Protein AF-A0A6F9C2U6-F1 (afdb_monomer_lite)

Radius of gyration: 16.01 Å; chains: 1; bounding box: 35×41×39 Å

Foldseek 3Di:
DDDDDDDDPPDDPPPPPPDDDQQDFPDWDADPQGWIWTQTPQRKIWIAHPQRWIWIAHPQRWIWIAHPQRWIWIQGPQRKIWIQHPVRWIWIAHNVRDTPDTGD

Sequence (104 aa):
EPRQNPGGMRGNSIHTTSKGINNDVCKEIHYPVGKIEQLLSNGWRVITFRNGTRKEINADQNSQKEYPDGTVKTVYSNERQETMFPSGRVRIKDKDGLIIIDKK

Structure (mmCIF, N/CA/C/O backbone):
data_AF-A0A6F9C2U6-F1
#
_entry.id   AF-A0A6F9C2U6-F1
#
loop_
_atom_site.group_PDB
_atom_site.id
_atom_site.type_symbol
_atom_site.label_atom_id
_atom_site.label_alt_id
_atom_site.label_comp_id
_atom_site.label_asym_id
_atom_site.label_entity_id
_atom_site.label_seq_id
_atom_site.pdbx_PDB_ins_code
_atom_site.Cartn_x
_atom_site.Cartn_y
_atom_site.Cartn_z
_atom_site.occupancy
_atom_site.B_iso_or_equiv
_atom_site.auth_seq_id
_atom_site.auth_comp_id
_atom_site.auth_asym_id
_atom_site.auth_atom_id
_atom_site.pdbx_PDB_model_num
ATOM 1 N N . GLU A 1 1 ? -13.217 30.066 18.991 1.00 35.97 1 GLU A N 1
ATOM 2 C CA . GLU A 1 1 ? -13.697 29.216 17.876 1.00 35.97 1 GLU A CA 1
ATOM 3 C C . GLU A 1 1 ? -13.703 30.034 16.591 1.00 35.97 1 GLU A C 1
ATOM 5 O O . GLU A 1 1 ? -14.003 31.220 16.658 1.00 35.97 1 GLU A O 1
ATOM 10 N N . PRO A 1 2 ? -13.379 29.414 15.449 1.00 30.47 2 PRO A N 1
ATOM 11 C CA . PRO A 1 2 ? -14.464 29.134 14.518 1.00 30.47 2 PRO A CA 1
ATOM 12 C C . PRO A 1 2 ? -14.514 27.656 14.125 1.00 30.47 2 PRO A C 1
ATOM 14 O O . PRO A 1 2 ? -13.503 26.986 13.931 1.00 30.47 2 PRO A O 1
ATOM 17 N N . ARG A 1 3 ? -15.750 27.171 14.038 1.00 39.97 3 ARG A N 1
ATOM 18 C CA . ARG A 1 3 ? -16.148 25.826 13.635 1.00 39.97 3 ARG A CA 1
ATOM 19 C C . ARG A 1 3 ? -16.040 25.710 12.119 1.00 39.97 3 ARG A C 1
ATOM 21 O O . ARG A 1 3 ? -16.618 26.534 11.417 1.00 39.97 3 ARG A O 1
ATOM 28 N N . GLN A 1 4 ? -15.397 24.656 11.626 1.00 26.75 4 GLN A N 1
ATOM 29 C CA . GLN A 1 4 ? -15.656 24.129 10.288 1.00 26.75 4 GLN A CA 1
ATOM 30 C C . GLN A 1 4 ? -15.662 22.597 10.333 1.00 26.75 4 GLN A C 1
ATOM 32 O O . GLN A 1 4 ? -14.635 21.941 10.445 1.00 26.75 4 GLN A O 1
ATOM 37 N N . ASN A 1 5 ? -16.865 22.042 10.272 1.00 38.00 5 ASN A N 1
ATOM 38 C CA . ASN A 1 5 ? -17.204 20.692 9.822 1.00 38.00 5 ASN A CA 1
ATOM 39 C C . ASN A 1 5 ? -18.614 20.822 9.209 1.00 38.00 5 ASN A C 1
ATOM 41 O O . ASN A 1 5 ? -19.351 21.692 9.684 1.00 38.00 5 ASN A O 1
ATOM 45 N N . PRO A 1 6 ? -19.057 20.004 8.231 1.00 45.75 6 PRO A N 1
ATOM 46 C CA . PRO A 1 6 ? -18.434 18.805 7.663 1.00 45.75 6 PRO A CA 1
ATOM 47 C C . PRO A 1 6 ? -18.496 18.768 6.113 1.00 45.75 6 PRO A C 1
ATOM 49 O O . PRO A 1 6 ? -19.567 18.756 5.508 1.00 45.75 6 PRO A O 1
ATOM 52 N N . GLY A 1 7 ? -17.348 18.698 5.436 1.00 30.12 7 GLY A N 1
ATOM 53 C CA . GLY A 1 7 ? -17.295 18.472 3.986 1.00 30.12 7 GLY A CA 1
ATOM 54 C C . GLY A 1 7 ? -17.276 16.979 3.679 1.00 30.12 7 GLY A C 1
ATOM 55 O O . GLY A 1 7 ? -16.254 16.330 3.882 1.00 30.12 7 GLY A O 1
ATOM 56 N N . GLY A 1 8 ? -18.411 16.432 3.236 1.00 30.41 8 GLY A N 1
ATOM 57 C CA . GLY A 1 8 ? -18.576 15.020 2.905 1.00 30.41 8 GLY A CA 1
ATOM 58 C C . GLY A 1 8 ? -17.439 14.479 2.039 1.00 30.41 8 GLY A C 1
ATOM 59 O O . GLY A 1 8 ? -17.209 14.951 0.926 1.00 30.41 8 GLY A O 1
ATOM 60 N N . MET A 1 9 ? -16.757 13.447 2.540 1.00 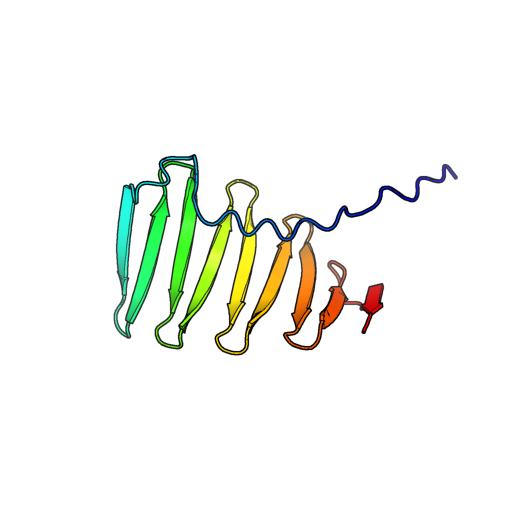43.12 9 MET A N 1
ATOM 61 C CA . MET A 1 9 ? -15.927 12.586 1.707 1.00 43.12 9 MET A CA 1
ATOM 62 C C . MET A 1 9 ? -16.887 11.814 0.815 1.00 43.12 9 MET A C 1
ATOM 64 O O . MET A 1 9 ? -17.421 10.773 1.195 1.00 43.12 9 MET A O 1
ATOM 68 N N . ARG A 1 10 ? -17.186 12.420 -0.339 1.00 36.91 10 ARG A N 1
ATOM 69 C CA . ARG A 1 10 ? -17.839 11.753 -1.454 1.00 36.91 10 ARG A CA 1
ATOM 70 C C . ARG A 1 10 ? -17.122 10.427 -1.633 1.00 36.91 10 ARG A C 1
ATOM 72 O O . ARG A 1 10 ? -15.931 10.401 -1.936 1.00 36.91 10 ARG A O 1
ATOM 79 N N . GLY A 1 11 ? -17.869 9.351 -1.414 1.00 34.81 11 GLY A N 1
ATOM 80 C CA . GLY A 1 11 ? -17.526 8.058 -1.953 1.00 34.81 11 GLY A CA 1
ATOM 81 C C . GLY A 1 11 ? -17.370 8.244 -3.449 1.00 34.81 11 GLY A C 1
ATOM 82 O O . GLY A 1 11 ? -18.349 8.390 -4.161 1.00 34.81 11 GLY A O 1
ATOM 83 N N . ASN A 1 12 ? -16.124 8.322 -3.874 1.00 30.23 12 ASN A N 1
ATOM 84 C CA . ASN A 1 12 ? -15.663 7.779 -5.121 1.00 30.23 12 ASN A CA 1
ATOM 85 C C . ASN A 1 12 ? -14.385 7.067 -4.710 1.00 30.23 12 ASN A C 1
ATOM 87 O O . ASN A 1 12 ? -13.331 7.682 -4.564 1.00 30.23 12 ASN A O 1
ATOM 91 N N . SER A 1 13 ? -14.509 5.760 -4.476 1.00 37.53 13 SER A N 1
ATOM 92 C CA . SER A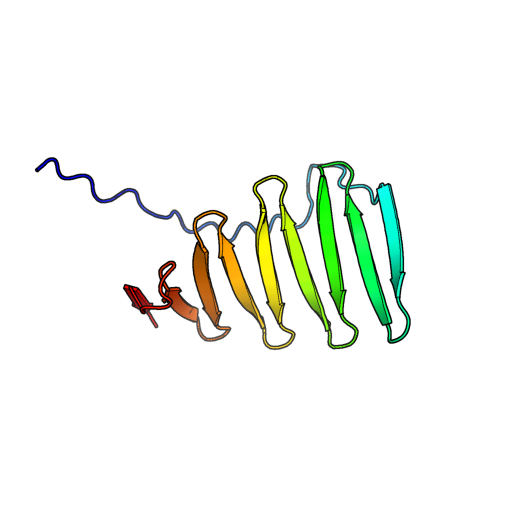 1 13 ? -13.426 4.852 -4.815 1.00 37.53 13 SER A CA 1
ATOM 93 C C . SER A 1 13 ? -13.106 5.167 -6.268 1.00 37.53 13 SER A C 1
ATOM 95 O O . SER A 1 13 ? -13.788 4.709 -7.185 1.00 37.53 13 SER A O 1
ATOM 97 N N . ILE A 1 14 ? -12.156 6.073 -6.484 1.00 39.41 14 ILE A N 1
ATOM 98 C CA . ILE A 1 14 ? -11.579 6.276 -7.795 1.00 39.41 14 ILE A CA 1
ATOM 99 C C . ILE A 1 14 ? -10.660 5.068 -7.976 1.00 39.41 14 ILE A C 1
ATOM 101 O O . ILE A 1 14 ? -9.442 5.153 -7.913 1.00 39.41 14 ILE A O 1
ATOM 105 N N . HIS A 1 15 ? -11.277 3.915 -8.240 1.00 39.16 15 HIS A N 1
ATOM 106 C CA . HIS A 1 15 ? -10.790 3.073 -9.312 1.00 39.16 15 HIS A CA 1
ATOM 107 C C . HIS A 1 15 ? -10.873 3.936 -10.577 1.00 39.16 15 HIS A C 1
ATOM 109 O O . HIS A 1 15 ? -11.792 3.822 -11.381 1.00 39.16 15 HIS A O 1
ATOM 115 N N . THR A 1 16 ? -9.901 4.824 -10.777 1.00 33.22 16 THR A N 1
ATOM 116 C CA . THR A 1 16 ? -9.452 5.103 -12.134 1.00 33.22 16 THR A CA 1
ATOM 117 C C . THR A 1 16 ? -8.644 3.882 -12.522 1.00 33.22 16 THR A C 1
ATOM 119 O O . THR A 1 16 ? -7.419 3.898 -12.549 1.00 33.22 16 THR A O 1
ATOM 122 N N . THR A 1 17 ? -9.347 2.794 -12.843 1.00 36.47 17 THR A N 1
ATOM 123 C CA . THR A 1 17 ? -8.912 1.987 -13.972 1.00 36.47 17 THR A CA 1
ATOM 124 C C . THR A 1 17 ? -8.696 2.982 -15.100 1.00 36.47 17 THR A C 1
ATOM 126 O O . THR A 1 17 ? -9.621 3.677 -15.516 1.00 36.47 17 THR A O 1
ATOM 129 N N . SER A 1 18 ? -7.436 3.127 -15.488 1.00 43.78 18 SER A N 1
ATOM 130 C CA . SER A 1 18 ? -6.955 3.898 -16.624 1.00 43.78 18 SER A CA 1
ATOM 131 C C . SER A 1 18 ? -7.948 3.861 -17.792 1.00 43.78 18 SER A C 1
ATOM 133 O O . SER A 1 18 ? -7.983 2.917 -18.580 1.00 43.78 18 SER A O 1
ATOM 135 N N . LYS A 1 19 ? -8.777 4.891 -17.909 1.00 43.09 19 LYS A N 1
ATOM 136 C CA . LYS A 1 19 ? -9.566 5.180 -19.103 1.00 43.09 19 LYS A CA 1
ATOM 137 C C . LYS A 1 19 ? -9.513 6.691 -19.280 1.00 43.09 19 LYS A C 1
ATOM 139 O O . LYS A 1 19 ? -10.368 7.405 -18.776 1.00 43.09 19 LYS A O 1
ATOM 144 N N . GLY A 1 20 ? -8.447 7.169 -19.927 1.00 38.84 20 GLY A N 1
ATOM 145 C CA . GLY A 1 20 ? -8.393 8.545 -20.440 1.00 38.84 20 GLY A CA 1
ATOM 146 C C . GLY A 1 20 ? -7.121 9.359 -20.191 1.00 38.84 20 GLY A C 1
ATOM 147 O O . GLY A 1 20 ? -7.039 10.469 -20.699 1.00 38.84 20 GLY A O 1
ATOM 148 N N . ILE A 1 21 ? -6.123 8.845 -19.472 1.00 49.84 21 ILE A N 1
ATOM 149 C CA . ILE A 1 21 ? -4.793 9.468 -19.383 1.00 49.84 21 ILE A CA 1
ATOM 150 C C . ILE A 1 21 ? -3.762 8.440 -19.835 1.00 49.84 21 ILE A C 1
ATOM 152 O O . ILE A 1 21 ? -3.732 7.333 -19.295 1.00 49.84 21 ILE A O 1
ATOM 156 N N . ASN A 1 22 ? -2.973 8.780 -20.858 1.00 52.12 22 ASN A N 1
ATOM 157 C CA . ASN A 1 22 ? -1.846 7.972 -21.326 1.00 52.12 22 ASN A CA 1
ATOM 158 C C . ASN A 1 22 ? -0.793 7.921 -20.212 1.00 52.12 22 ASN A C 1
ATOM 160 O O . ASN A 1 22 ? 0.141 8.721 -20.169 1.00 52.12 22 ASN A O 1
ATOM 164 N N . ASN A 1 23 ? -0.990 7.016 -19.259 1.00 66.56 23 ASN A N 1
ATOM 165 C CA . ASN A 1 23 ? -0.059 6.745 -18.174 1.00 66.56 23 ASN A CA 1
ATOM 166 C C . ASN A 1 23 ? 1.005 5.763 -18.667 1.00 66.56 23 ASN A C 1
ATOM 168 O O . ASN A 1 23 ? 1.166 4.673 -18.118 1.00 66.56 23 ASN A O 1
ATOM 172 N N . ASP A 1 24 ? 1.684 6.140 -19.745 1.00 87.06 24 ASP A N 1
ATOM 173 C CA . ASP A 1 24 ? 2.750 5.336 -20.316 1.00 87.06 24 ASP A CA 1
ATOM 174 C C . ASP A 1 24 ? 3.879 5.188 -19.290 1.00 87.06 24 ASP A C 1
ATOM 176 O O . ASP A 1 24 ? 4.219 6.122 -18.552 1.00 87.06 24 ASP A O 1
ATOM 180 N N . VAL A 1 25 ? 4.452 3.988 -19.224 1.00 91.50 25 VAL A N 1
ATOM 181 C CA . VAL A 1 25 ? 5.592 3.703 -18.353 1.00 91.50 25 VAL A CA 1
ATOM 182 C C . VAL A 1 25 ? 6.824 4.376 -18.954 1.00 91.50 25 VAL A C 1
ATOM 184 O O . VAL A 1 25 ? 7.339 3.947 -19.982 1.00 91.50 25 VAL A O 1
ATOM 187 N N . CYS A 1 26 ? 7.318 5.428 -18.303 1.00 92.50 26 CYS A N 1
ATOM 188 C CA . CYS A 1 26 ? 8.531 6.134 -18.717 1.00 92.50 26 CYS A CA 1
ATOM 189 C C . CYS A 1 26 ? 9.809 5.419 -18.277 1.00 92.50 26 CYS A C 1
ATOM 191 O O . CYS A 1 26 ? 10.842 5.535 -18.933 1.00 92.50 26 CYS A O 1
ATOM 193 N N . LYS A 1 27 ? 9.771 4.711 -17.145 1.00 94.75 27 LYS A N 1
ATOM 194 C CA . LYS A 1 27 ? 10.905 3.929 -16.642 1.00 94.75 27 LYS A CA 1
ATOM 195 C C . LYS A 1 27 ? 10.407 2.715 -15.882 1.00 94.75 27 LYS A C 1
ATOM 197 O O . LYS A 1 27 ? 9.505 2.845 -15.064 1.00 94.75 27 LYS A O 1
ATOM 202 N N . GLU A 1 28 ? 11.055 1.576 -16.085 1.00 96.62 28 GLU A N 1
ATOM 203 C CA . GLU A 1 28 ? 10.812 0.344 -15.339 1.00 96.62 28 GLU A CA 1
ATOM 204 C C . GLU A 1 28 ? 12.129 -0.191 -14.761 1.00 96.62 28 GLU A C 1
ATOM 206 O O . GLU A 1 28 ? 13.168 -0.162 -15.421 1.00 96.62 28 GLU A O 1
ATOM 211 N N . ILE A 1 29 ? 12.100 -0.644 -13.509 1.00 96.56 29 ILE A N 1
ATOM 212 C CA . ILE A 1 29 ? 13.239 -1.221 -12.793 1.00 96.56 29 ILE A CA 1
ATOM 213 C C . ILE A 1 29 ? 12.824 -2.581 -12.240 1.00 96.56 29 ILE A C 1
ATOM 215 O O . ILE A 1 29 ? 11.873 -2.685 -11.463 1.00 96.56 29 ILE A O 1
ATOM 219 N N . HIS A 1 30 ? 13.588 -3.611 -12.597 1.00 96.56 30 HIS A N 1
ATOM 220 C CA . HIS A 1 30 ? 13.448 -4.963 -12.062 1.00 96.56 30 HIS A CA 1
ATOM 221 C C . HIS A 1 30 ? 14.481 -5.183 -10.966 1.00 96.56 30 HIS A C 1
ATOM 223 O O . HIS A 1 30 ? 15.685 -5.101 -11.206 1.00 96.56 30 HIS A O 1
ATOM 229 N N . TYR A 1 31 ? 14.014 -5.463 -9.757 1.00 94.75 31 TYR A N 1
ATOM 230 C CA . TYR A 1 31 ? 14.878 -5.790 -8.633 1.00 94.75 31 TYR A CA 1
ATOM 231 C C . TYR A 1 31 ? 15.032 -7.311 -8.497 1.00 94.75 31 TYR A C 1
ATOM 233 O O . TYR A 1 31 ? 14.085 -8.060 -8.778 1.00 94.75 31 TYR A O 1
ATOM 241 N N . PRO A 1 32 ? 16.181 -7.786 -7.976 1.00 89.88 32 PRO A N 1
ATOM 242 C CA . PRO A 1 32 ? 16.307 -9.158 -7.498 1.00 89.88 32 PRO A CA 1
ATOM 243 C C . PRO A 1 32 ? 15.147 -9.485 -6.551 1.00 89.88 32 PRO A C 1
ATOM 245 O O . PRO A 1 32 ? 14.669 -8.603 -5.847 1.00 89.88 32 PRO A O 1
ATOM 248 N N . VAL A 1 33 ? 14.684 -10.735 -6.546 1.00 85.44 33 VAL A N 1
ATOM 249 C CA . VAL A 1 33 ? 13.514 -11.225 -5.784 1.00 85.44 33 VAL A CA 1
ATOM 250 C C . VAL A 1 33 ? 12.121 -10.818 -6.297 1.00 85.44 33 VAL A C 1
ATOM 252 O O . VAL A 1 33 ? 11.126 -11.134 -5.643 1.00 85.44 33 VAL A O 1
ATOM 255 N N . GLY A 1 34 ? 12.016 -10.224 -7.493 1.00 88.62 34 GLY A N 1
ATOM 256 C CA . GLY A 1 34 ? 10.741 -10.067 -8.212 1.00 88.62 34 GLY A CA 1
ATOM 257 C C . GLY A 1 34 ? 9.916 -8.841 -7.811 1.00 88.62 34 GLY A C 1
ATOM 258 O O . GLY A 1 34 ? 8.699 -8.840 -7.982 1.00 88.62 34 GLY A O 1
ATOM 259 N N . LYS A 1 35 ? 10.559 -7.809 -7.250 1.00 95.25 35 LYS A N 1
ATOM 260 C CA . LYS A 1 35 ? 9.964 -6.470 -7.119 1.00 95.25 35 LYS A CA 1
ATOM 261 C C . LYS A 1 35 ? 10.160 -5.724 -8.443 1.00 95.25 35 LYS A C 1
ATOM 263 O O . LYS A 1 35 ? 11.280 -5.658 -8.943 1.00 95.25 35 LYS A O 1
ATOM 268 N N . ILE A 1 36 ? 9.097 -5.115 -8.957 1.00 96.38 36 ILE A N 1
ATOM 269 C CA . ILE A 1 36 ? 9.120 -4.248 -10.142 1.00 96.38 36 ILE A CA 1
ATOM 270 C C . ILE A 1 36 ? 8.713 -2.839 -9.714 1.00 96.38 36 ILE A C 1
ATOM 272 O O . ILE A 1 36 ? 7.786 -2.675 -8.921 1.00 96.38 36 ILE A O 1
ATOM 276 N N . GLU A 1 37 ? 9.407 -1.821 -10.210 1.00 96.38 37 GLU A N 1
ATOM 277 C CA . GLU A 1 37 ? 9.092 -0.411 -9.975 1.00 96.38 37 GLU A CA 1
ATOM 278 C C . GLU A 1 37 ? 8.969 0.332 -11.304 1.00 96.38 37 GLU A C 1
ATOM 280 O O . GLU A 1 37 ? 9.882 0.294 -12.123 1.00 96.38 37 GLU A O 1
ATOM 285 N N . GLN A 1 38 ? 7.846 1.012 -11.506 1.00 96.00 38 GLN A N 1
ATOM 286 C CA . GLN A 1 38 ? 7.507 1.759 -12.710 1.00 96.00 38 GLN A CA 1
ATOM 287 C C . GLN A 1 38 ? 7.307 3.239 -12.368 1.00 96.00 38 GLN A C 1
ATOM 289 O O . GLN A 1 38 ? 6.589 3.576 -11.426 1.00 96.00 38 GLN A O 1
ATOM 294 N N . LEU A 1 39 ? 7.922 4.126 -13.146 1.00 95.00 39 LEU A N 1
ATOM 295 C CA . LEU A 1 39 ? 7.649 5.561 -13.161 1.00 95.00 39 LEU A CA 1
ATOM 296 C C . LEU A 1 39 ? 6.774 5.865 -14.375 1.00 95.00 39 LEU A C 1
ATOM 298 O O . LEU A 1 39 ? 7.159 5.553 -15.502 1.00 95.00 39 LEU A O 1
ATOM 302 N N . LEU A 1 40 ? 5.621 6.478 -14.139 1.00 94.69 40 LEU A N 1
ATOM 303 C CA . LEU A 1 40 ? 4.658 6.837 -15.174 1.00 94.69 40 LEU A CA 1
ATOM 304 C C . LEU A 1 40 ? 4.902 8.267 -15.674 1.00 94.69 40 LEU A C 1
ATOM 306 O O . LEU A 1 40 ? 5.443 9.109 -14.952 1.00 94.69 40 LEU A O 1
ATOM 310 N N . SER A 1 41 ? 4.455 8.552 -16.896 1.00 91.88 41 SER A N 1
ATOM 311 C CA . SER A 1 41 ? 4.535 9.872 -17.547 1.00 91.88 41 SER A CA 1
ATOM 312 C C . SER A 1 41 ? 3.909 11.012 -16.737 1.00 91.88 41 SER A C 1
ATOM 314 O O . SER A 1 41 ? 4.370 12.149 -16.795 1.00 91.88 41 SER A O 1
ATOM 316 N N . ASN A 1 42 ? 2.896 10.704 -15.929 1.00 88.69 42 ASN A N 1
ATOM 317 C CA . ASN A 1 42 ? 2.207 11.646 -15.046 1.00 88.69 42 ASN A CA 1
ATOM 318 C C . ASN A 1 42 ? 2.930 11.883 -13.697 1.00 88.69 42 ASN A C 1
ATOM 320 O O . ASN A 1 42 ? 2.373 12.515 -12.799 1.00 88.69 42 ASN A O 1
ATOM 324 N N . GLY A 1 43 ? 4.139 11.338 -13.520 1.00 90.38 43 GLY A N 1
ATOM 325 C CA . GLY A 1 43 ? 4.935 11.453 -12.296 1.00 90.38 43 GLY A CA 1
ATOM 326 C C . GLY A 1 43 ? 4.574 10.456 -11.191 1.00 90.38 43 GLY A C 1
ATOM 327 O O . GLY A 1 43 ? 5.220 10.458 -10.141 1.00 90.38 43 GLY A O 1
ATOM 328 N N . TRP A 1 44 ? 3.583 9.586 -11.401 1.00 94.06 44 TRP A N 1
ATOM 329 C CA . TRP A 1 44 ? 3.244 8.539 -10.441 1.00 94.06 44 TRP A CA 1
ATOM 330 C C . TRP A 1 44 ? 4.302 7.442 -10.430 1.00 94.06 44 TRP A C 1
ATOM 332 O O . TRP A 1 44 ? 4.934 7.135 -11.443 1.00 94.06 44 TRP A O 1
ATOM 342 N N . ARG A 1 45 ? 4.456 6.800 -9.274 1.00 95.38 45 ARG A N 1
ATOM 343 C CA . ARG A 1 45 ? 5.292 5.609 -9.115 1.00 95.38 45 ARG A CA 1
ATOM 344 C C . ARG A 1 45 ? 4.429 4.425 -8.730 1.00 95.38 45 ARG A C 1
ATOM 346 O O . ARG A 1 45 ? 3.645 4.515 -7.791 1.00 95.38 45 ARG A O 1
ATOM 353 N N . VAL A 1 46 ? 4.612 3.308 -9.418 1.00 96.12 46 VAL A N 1
ATOM 354 C CA . VAL A 1 46 ? 3.934 2.042 -9.145 1.00 96.12 46 VAL A CA 1
ATOM 355 C C . VAL A 1 46 ? 4.984 1.006 -8.774 1.00 96.12 46 VAL A C 1
ATOM 357 O O . VAL A 1 46 ? 5.959 0.817 -9.489 1.00 96.12 46 VAL A O 1
ATOM 360 N N . ILE A 1 47 ? 4.797 0.326 -7.650 1.00 96.56 47 ILE A N 1
ATOM 361 C CA . ILE A 1 47 ? 5.670 -0.741 -7.174 1.00 96.56 47 ILE A CA 1
ATOM 362 C C . ILE A 1 47 ? 4.838 -2.008 -7.041 1.00 96.56 47 ILE A C 1
ATOM 364 O O . ILE A 1 47 ? 3.911 -2.064 -6.233 1.00 96.56 47 ILE A O 1
ATOM 368 N N . THR A 1 48 ? 5.214 -3.040 -7.782 1.00 96.44 48 THR A N 1
ATOM 369 C CA . THR A 1 48 ? 4.604 -4.365 -7.705 1.00 96.44 48 THR A CA 1
ATOM 370 C C . THR A 1 48 ? 5.561 -5.295 -6.977 1.00 96.44 48 THR A C 1
ATOM 372 O O . THR A 1 48 ? 6.710 -5.478 -7.381 1.00 96.44 48 THR A O 1
ATOM 375 N N . PHE A 1 49 ? 5.107 -5.862 -5.866 1.00 96.00 49 PHE A N 1
ATOM 376 C CA . PHE A 1 49 ? 5.873 -6.818 -5.077 1.00 96.00 49 PHE A CA 1
ATOM 377 C C . PHE A 1 49 ? 5.536 -8.245 -5.512 1.00 96.00 49 PHE A C 1
ATOM 379 O O . PHE A 1 49 ? 4.405 -8.543 -5.892 1.00 96.00 49 PHE A O 1
ATOM 386 N N . ARG A 1 50 ? 6.498 -9.162 -5.367 1.00 95.06 50 ARG A N 1
ATOM 387 C CA . ARG A 1 50 ? 6.335 -10.584 -5.715 1.00 95.06 50 ARG A CA 1
ATOM 388 C C . ARG A 1 50 ? 5.122 -11.253 -5.060 1.00 95.06 50 ARG A C 1
ATOM 390 O O . ARG A 1 50 ? 4.554 -12.177 -5.624 1.00 95.06 50 ARG A O 1
ATOM 397 N N . ASN A 1 51 ? 4.736 -10.807 -3.868 1.00 93.31 51 ASN A N 1
ATOM 398 C CA . ASN A 1 51 ? 3.588 -11.349 -3.142 1.00 93.31 51 ASN A CA 1
ATOM 399 C C . ASN A 1 51 ? 2.229 -10.854 -3.680 1.00 93.31 51 ASN A C 1
ATOM 401 O O . ASN A 1 51 ? 1.228 -11.073 -3.012 1.00 93.31 51 ASN A O 1
ATOM 405 N N . GLY A 1 52 ? 2.184 -10.144 -4.813 1.00 93.00 52 GLY A N 1
ATOM 406 C CA . GLY A 1 52 ? 0.960 -9.578 -5.391 1.00 93.00 52 GLY A CA 1
ATOM 407 C C . GLY A 1 52 ? 0.536 -8.241 -4.783 1.00 93.00 52 GLY A C 1
ATOM 408 O O . GLY A 1 52 ? -0.417 -7.632 -5.250 1.00 93.00 52 GLY A O 1
ATOM 409 N N . THR A 1 53 ? 1.243 -7.749 -3.762 1.00 96.62 53 THR A N 1
ATOM 410 C CA . THR A 1 53 ? 0.992 -6.409 -3.226 1.00 96.62 53 THR A CA 1
ATOM 411 C C . THR A 1 53 ? 1.385 -5.361 -4.261 1.00 96.62 53 THR A C 1
ATOM 413 O O . THR A 1 53 ? 2.470 -5.437 -4.844 1.00 96.62 53 THR A O 1
ATOM 416 N N . ARG A 1 54 ? 0.555 -4.334 -4.425 1.00 96.81 54 ARG A N 1
ATOM 417 C CA . ARG A 1 54 ? 0.819 -3.204 -5.317 1.00 96.81 54 ARG A CA 1
ATOM 418 C C . ARG A 1 54 ? 0.802 -1.904 -4.525 1.00 96.81 54 ARG A C 1
ATOM 420 O O . ARG A 1 54 ? -0.084 -1.683 -3.708 1.00 96.81 54 ARG A O 1
ATOM 427 N N . LYS A 1 55 ? 1.808 -1.054 -4.716 1.00 96.94 55 LYS A N 1
ATOM 428 C CA . LYS A 1 55 ? 1.895 0.268 -4.091 1.00 96.94 55 LYS A CA 1
ATOM 429 C C . LYS A 1 55 ? 1.950 1.339 -5.168 1.00 96.94 55 LYS A C 1
ATOM 431 O O . LYS A 1 55 ? 2.851 1.315 -5.993 1.00 96.94 55 LYS A O 1
ATOM 436 N N . GLU A 1 56 ? 1.047 2.299 -5.110 1.00 96.69 56 GLU A N 1
ATOM 437 C CA . GLU A 1 56 ? 1.074 3.505 -5.927 1.00 96.69 56 GLU A CA 1
ATOM 438 C C . GLU A 1 56 ? 1.483 4.703 -5.076 1.00 96.69 56 GLU A C 1
ATOM 440 O O . GLU A 1 56 ? 1.164 4.772 -3.889 1.00 96.69 56 GLU A O 1
ATOM 445 N N . ILE A 1 57 ? 2.209 5.637 -5.676 1.00 96.25 57 ILE A N 1
ATOM 446 C CA . ILE A 1 57 ? 2.567 6.925 -5.091 1.00 96.25 57 ILE A CA 1
ATOM 447 C C . ILE A 1 57 ? 2.227 7.980 -6.137 1.00 96.25 57 ILE A C 1
ATOM 449 O O . ILE A 1 57 ? 2.755 7.927 -7.250 1.00 96.25 57 ILE A O 1
ATOM 453 N N . ASN A 1 58 ? 1.341 8.908 -5.790 1.00 93.25 58 ASN A N 1
ATOM 454 C CA . ASN A 1 58 ? 0.953 9.994 -6.681 1.00 93.25 58 ASN A CA 1
ATOM 455 C C . ASN A 1 58 ? 1.942 11.176 -6.584 1.00 93.25 58 ASN A C 1
ATOM 457 O O . ASN A 1 58 ? 2.860 11.181 -5.758 1.00 93.25 58 ASN A O 1
ATOM 461 N N . ALA A 1 59 ? 1.750 12.195 -7.423 1.00 90.19 59 ALA A N 1
ATOM 462 C CA . ALA A 1 59 ? 2.591 13.395 -7.419 1.00 90.19 59 ALA A CA 1
ATOM 463 C C . ALA A 1 59 ? 2.570 14.144 -6.066 1.00 90.19 59 ALA A C 1
ATOM 465 O O . ALA A 1 59 ? 3.604 14.653 -5.632 1.00 90.19 59 ALA A O 1
ATOM 466 N N . ASP A 1 60 ? 1.438 14.114 -5.356 1.00 90.69 60 ASP A N 1
ATOM 467 C CA . ASP A 1 60 ? 1.237 14.757 -4.046 1.00 90.69 60 ASP A CA 1
ATOM 468 C C . ASP A 1 60 ? 1.861 13.989 -2.868 1.00 90.69 60 ASP A C 1
ATOM 470 O O . ASP A 1 60 ? 1.610 14.322 -1.712 1.00 90.69 60 ASP A O 1
ATOM 474 N N . GLN A 1 61 ? 2.651 12.942 -3.134 1.00 91.50 61 GLN A N 1
ATOM 475 C CA . GLN A 1 61 ? 3.237 12.045 -2.127 1.00 91.50 61 GLN A CA 1
ATOM 476 C C . GLN A 1 61 ? 2.215 11.231 -1.316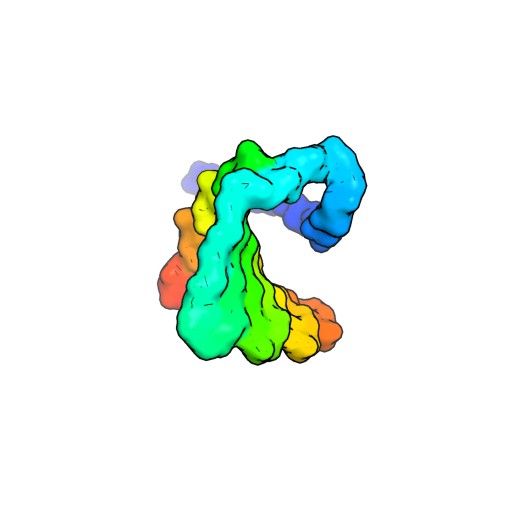 1.00 91.50 61 GLN A C 1
ATOM 478 O O . GLN A 1 61 ? 2.586 10.566 -0.346 1.00 91.50 61 GLN A O 1
ATOM 483 N N . ASN A 1 62 ? 0.947 11.199 -1.732 1.00 94.50 62 ASN A N 1
ATOM 484 C CA . ASN A 1 62 ? -0.001 10.222 -1.212 1.00 94.50 62 ASN A CA 1
ATOM 485 C C . ASN A 1 62 ? 0.386 8.843 -1.742 1.00 94.50 62 ASN A C 1
ATOM 487 O O . ASN A 1 62 ? 0.735 8.690 -2.915 1.00 94.50 62 ASN A O 1
ATOM 491 N N . SER A 1 63 ? 0.295 7.826 -0.890 1.00 95.31 63 SER A N 1
ATOM 492 C CA . SER A 1 63 ? 0.566 6.451 -1.289 1.00 95.31 63 SER A CA 1
ATOM 493 C C . SER A 1 63 ? -0.591 5.526 -0.971 1.00 95.31 63 SER A C 1
ATOM 495 O O . SER A 1 63 ? -1.137 5.558 0.128 1.00 95.31 63 SER A O 1
ATOM 497 N N . GLN A 1 64 ? -0.936 4.673 -1.924 1.00 97.50 64 GLN A N 1
ATOM 498 C CA . GLN A 1 64 ? -1.949 3.641 -1.776 1.00 97.50 64 GLN A CA 1
ATOM 499 C C . GLN A 1 64 ? -1.277 2.281 -1.889 1.00 97.50 64 GLN A C 1
ATOM 501 O O . GLN A 1 64 ? -0.427 2.070 -2.748 1.00 97.50 64 GLN A O 1
ATOM 506 N N . LYS A 1 65 ? -1.626 1.357 -1.002 1.00 97.88 65 LYS A N 1
ATOM 507 C CA . LYS A 1 65 ? -1.116 -0.007 -0.987 1.00 97.88 65 LYS A CA 1
ATOM 508 C C . LYS A 1 65 ? -2.284 -0.976 -1.007 1.00 97.88 65 LYS A C 1
ATOM 510 O O . LYS A 1 65 ? -3.055 -1.028 -0.053 1.00 97.88 65 LYS A O 1
ATOM 515 N N . GLU A 1 66 ? -2.381 -1.726 -2.088 1.00 97.75 66 GLU A N 1
ATOM 516 C CA . GLU A 1 66 ? -3.348 -2.792 -2.291 1.00 97.75 66 GLU A CA 1
ATOM 517 C C . GLU A 1 66 ? -2.689 -4.127 -1.957 1.00 97.75 66 GLU A C 1
ATOM 519 O O . GLU A 1 66 ? -1.594 -4.448 -2.436 1.00 97.75 66 GLU A O 1
ATOM 524 N N . TYR A 1 67 ? -3.336 -4.873 -1.074 1.00 97.38 67 TYR A N 1
ATOM 525 C CA . TYR A 1 67 ? -2.894 -6.177 -0.619 1.00 97.38 67 TYR A CA 1
ATOM 526 C C . TYR A 1 67 ? -3.671 -7.283 -1.353 1.00 97.38 67 TYR A C 1
ATOM 528 O O . TYR A 1 67 ? -4.809 -7.059 -1.760 1.00 97.38 67 TYR A O 1
ATOM 536 N N . PRO A 1 68 ? -3.101 -8.494 -1.497 1.00 96.62 68 PRO A N 1
ATOM 537 C CA . PRO A 1 68 ? -3.753 -9.600 -2.211 1.00 96.62 68 PRO A CA 1
ATOM 538 C C . PRO A 1 68 ? -5.085 -10.057 -1.610 1.00 96.62 68 PRO A C 1
ATOM 540 O O . PRO A 1 68 ? -5.885 -10.684 -2.293 1.00 96.62 68 PRO A O 1
ATOM 543 N N . ASP A 1 69 ? -5.312 -9.773 -0.328 1.00 95.44 69 ASP A N 1
ATOM 544 C CA . ASP A 1 69 ? -6.577 -10.049 0.352 1.00 95.44 69 ASP A CA 1
ATOM 545 C C . ASP A 1 69 ? -7.685 -9.049 -0.029 1.00 95.44 69 ASP A C 1
ATOM 547 O O . ASP A 1 69 ? -8.826 -9.243 0.375 1.00 95.44 69 ASP A O 1
ATOM 551 N N . GLY A 1 70 ? -7.370 -8.000 -0.798 1.00 94.75 70 GLY A N 1
ATOM 552 C CA . GLY A 1 70 ? -8.265 -6.898 -1.153 1.00 94.75 70 GLY A CA 1
ATOM 553 C C . GLY A 1 70 ? -8.244 -5.739 -0.153 1.00 94.75 70 GLY A C 1
ATOM 554 O O . GLY A 1 70 ? -8.972 -4.763 -0.330 1.00 94.75 70 GLY A O 1
ATOM 555 N N . THR A 1 71 ? -7.430 -5.811 0.907 1.00 97.31 71 THR A N 1
ATOM 556 C CA . THR A 1 71 ? -7.240 -4.684 1.822 1.00 97.31 71 THR A CA 1
ATOM 557 C C . THR A 1 71 ? -6.541 -3.549 1.079 1.00 97.31 71 THR A C 1
ATOM 559 O O . THR A 1 71 ? -5.519 -3.747 0.422 1.00 97.31 71 THR A O 1
ATOM 562 N N . VAL A 1 72 ? -7.050 -2.329 1.229 1.00 98.00 72 VAL A N 1
ATOM 563 C CA . VAL A 1 72 ? -6.454 -1.125 0.645 1.00 98.00 72 VAL A CA 1
ATOM 564 C C . VAL A 1 72 ? -6.068 -0.174 1.761 1.00 98.00 72 VAL A C 1
ATOM 566 O O . VAL A 1 72 ? -6.902 0.209 2.580 1.00 98.00 72 VAL A O 1
ATOM 569 N N . LYS A 1 73 ? -4.801 0.236 1.790 1.00 97.75 73 LYS A N 1
ATOM 570 C CA . LYS A 1 73 ? -4.292 1.230 2.732 1.00 97.75 73 LYS A CA 1
ATOM 571 C C . LYS A 1 73 ? -3.824 2.480 2.000 1.00 97.75 73 LYS A C 1
ATOM 573 O O . LYS A 1 73 ? -2.893 2.395 1.207 1.00 97.75 73 LYS A O 1
ATOM 578 N N . THR A 1 74 ? -4.379 3.631 2.351 1.00 97.88 74 THR A N 1
ATOM 579 C CA . THR A 1 74 ? -3.942 4.940 1.856 1.00 97.88 74 THR A CA 1
ATOM 580 C C . THR A 1 74 ? -3.220 5.692 2.967 1.00 97.88 74 THR A C 1
ATOM 582 O O . THR A 1 74 ? -3.716 5.784 4.087 1.00 97.88 74 THR A O 1
ATOM 585 N N . VAL A 1 75 ? -2.031 6.208 2.674 1.00 97.69 75 VAL A N 1
ATOM 586 C CA . VAL A 1 75 ? -1.282 7.142 3.519 1.00 97.69 75 VAL A CA 1
ATOM 587 C C . VAL A 1 75 ? -1.230 8.462 2.775 1.00 97.69 75 VAL A C 1
ATOM 589 O O . VAL A 1 75 ? -0.678 8.531 1.676 1.00 97.69 75 VAL A O 1
ATOM 592 N N . TYR A 1 76 ? -1.832 9.483 3.362 1.00 96.62 76 TYR A N 1
ATOM 593 C CA . TYR A 1 76 ? -1.877 10.820 2.794 1.00 96.62 76 TYR A CA 1
ATOM 594 C C . TYR A 1 76 ? -0.626 11.616 3.195 1.00 96.62 76 TYR A C 1
ATOM 596 O O . TYR A 1 76 ? 0.041 11.291 4.178 1.00 96.62 76 TYR A O 1
ATOM 604 N N . SER A 1 77 ? -0.321 12.682 2.460 1.00 95.12 77 SER A N 1
ATOM 605 C CA . SER A 1 77 ? 0.816 13.575 2.725 1.00 95.12 77 SER A CA 1
ATOM 606 C C . SER A 1 77 ? 0.747 14.291 4.078 1.00 95.12 77 SER A C 1
ATOM 608 O O . SER A 1 77 ? 1.773 14.694 4.612 1.00 95.12 77 SER A O 1
ATOM 610 N N . ASN A 1 78 ? -0.445 14.393 4.673 1.00 93.94 78 ASN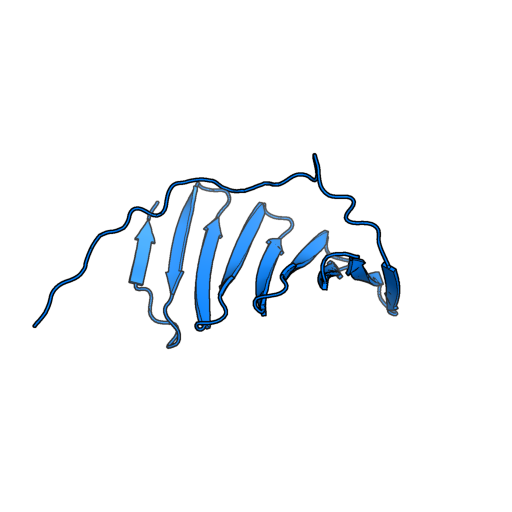 A N 1
ATOM 611 C CA . ASN A 1 78 ? -0.657 14.868 6.044 1.00 93.94 78 ASN A CA 1
ATOM 612 C C . ASN A 1 78 ? -0.513 13.760 7.110 1.00 93.94 78 ASN A C 1
ATOM 614 O O . ASN A 1 78 ? -1.007 13.918 8.226 1.00 93.94 78 ASN A O 1
ATOM 618 N N . GLU A 1 79 ? 0.080 12.622 6.745 1.00 95.62 79 GLU A N 1
ATOM 619 C CA . GLU A 1 79 ? 0.338 11.444 7.585 1.00 95.62 79 GLU A CA 1
ATOM 620 C C . GLU A 1 79 ? -0.909 10.704 8.096 1.00 95.62 79 GLU A C 1
ATOM 622 O O . GLU A 1 79 ? -0.795 9.646 8.724 1.00 95.62 79 GLU A O 1
ATOM 627 N N . ARG A 1 80 ? -2.115 11.181 7.758 1.00 96.69 80 ARG A N 1
ATOM 628 C CA . ARG A 1 80 ? -3.357 10.443 7.990 1.00 96.69 80 ARG A CA 1
ATOM 629 C C . ARG A 1 80 ? -3.313 9.124 7.229 1.00 96.69 80 ARG A C 1
ATOM 631 O O . ARG A 1 80 ? -2.860 9.050 6.085 1.00 96.69 80 ARG A O 1
ATOM 638 N N . GLN A 1 81 ? -3.851 8.084 7.852 1.00 98.25 81 GLN A N 1
ATOM 639 C CA . GLN A 1 81 ? -3.929 6.757 7.258 1.00 98.25 81 GLN A CA 1
ATOM 640 C C . GLN A 1 81 ? -5.376 6.302 7.190 1.00 98.25 81 GLN A C 1
ATOM 642 O O . GLN A 1 81 ? -6.129 6.435 8.151 1.00 98.25 81 GLN A O 1
ATOM 647 N N . GLU A 1 82 ? -5.749 5.710 6.071 1.00 98.00 82 GLU A N 1
ATOM 648 C CA . GLU A 1 82 ? -7.044 5.086 5.856 1.00 98.00 82 GLU A CA 1
ATOM 649 C C . GLU A 1 82 ? -6.831 3.634 5.445 1.00 98.00 82 GLU A C 1
ATOM 651 O O . GLU A 1 82 ? -5.890 3.307 4.725 1.00 98.00 82 GLU A O 1
ATOM 656 N N . THR A 1 83 ? -7.651 2.733 5.966 1.00 98.06 83 THR A N 1
ATOM 657 C CA . THR A 1 83 ? -7.627 1.313 5.623 1.00 98.06 83 THR A CA 1
ATOM 658 C C . THR A 1 83 ? -9.043 0.855 5.339 1.00 98.06 83 THR A C 1
ATOM 660 O O . THR A 1 83 ? -9.891 0.895 6.231 1.00 98.06 83 THR A O 1
ATOM 663 N N . MET A 1 84 ? -9.275 0.420 4.107 1.00 97.88 84 MET A N 1
ATOM 664 C CA . MET A 1 84 ? -10.500 -0.235 3.672 1.00 97.88 84 MET A CA 1
ATOM 665 C C . MET A 1 84 ? -10.253 -1.738 3.665 1.00 97.88 84 MET A C 1
ATOM 667 O O . MET A 1 84 ? -9.319 -2.218 3.022 1.00 97.88 84 MET A O 1
ATOM 671 N N . PHE A 1 85 ? -11.069 -2.472 4.408 1.00 97.56 85 PHE A N 1
ATOM 672 C CA . PHE A 1 85 ? -11.015 -3.924 4.453 1.00 97.56 85 PHE A CA 1
ATOM 673 C C . PHE A 1 85 ? -11.990 -4.521 3.430 1.00 97.56 85 PHE A C 1
ATOM 675 O O . PHE A 1 85 ? -13.033 -3.920 3.167 1.00 97.56 85 PHE A O 1
ATOM 682 N N . PRO A 1 86 ? -11.736 -5.746 2.939 1.00 96.69 86 PRO A N 1
ATOM 683 C CA . PRO A 1 86 ? -12.649 -6.456 2.035 1.00 96.69 86 PRO A CA 1
ATOM 684 C C . PRO A 1 86 ? -14.063 -6.629 2.600 1.00 96.69 86 PRO A C 1
ATOM 686 O O . PRO A 1 86 ? -15.033 -6.735 1.861 1.00 96.69 86 PRO A O 1
ATOM 689 N N . SER A 1 87 ? -14.189 -6.634 3.930 1.00 96.44 87 SER A N 1
ATOM 690 C CA . SER A 1 87 ? -15.472 -6.700 4.631 1.00 96.44 87 SER A CA 1
ATOM 691 C C . SER A 1 87 ? -16.316 -5.425 4.529 1.00 96.44 87 SER A C 1
ATOM 693 O O . SER A 1 87 ? -17.420 -5.407 5.061 1.00 96.44 87 SER A O 1
ATOM 695 N N . GLY A 1 88 ? -15.797 -4.353 3.923 1.00 94.81 88 GLY A N 1
ATOM 696 C CA . GLY A 1 88 ? -16.414 -3.025 3.910 1.00 94.81 88 GLY A CA 1
ATOM 697 C C . GLY A 1 88 ? -16.044 -2.160 5.117 1.00 94.81 88 GLY A C 1
ATOM 698 O O . GLY A 1 88 ? -16.302 -0.958 5.108 1.00 94.81 88 GLY A O 1
ATOM 699 N N . ARG A 1 89 ? -15.375 -2.728 6.133 1.00 96.81 89 ARG A N 1
ATOM 700 C CA . ARG A 1 89 ? -14.894 -1.963 7.289 1.00 96.81 89 ARG A CA 1
ATOM 701 C C . ARG A 1 89 ? -13.897 -0.894 6.835 1.00 96.81 89 ARG A C 1
ATOM 703 O O . ARG A 1 89 ? -12.971 -1.185 6.082 1.00 96.81 89 ARG A O 1
ATOM 710 N N . VAL A 1 90 ? -14.037 0.321 7.355 1.00 97.56 90 VAL A N 1
ATOM 711 C CA . VAL A 1 90 ? -13.124 1.443 7.116 1.00 97.56 90 VAL A CA 1
ATOM 712 C C . VAL A 1 90 ? -12.556 1.924 8.440 1.00 97.56 90 VAL A C 1
ATOM 714 O O . VAL A 1 90 ? -13.295 2.284 9.356 1.00 97.56 90 VAL A O 1
ATOM 717 N N . ARG A 1 91 ? -11.227 1.976 8.532 1.00 98.06 91 ARG A N 1
ATOM 718 C CA . ARG A 1 91 ? -10.518 2.491 9.702 1.00 98.06 91 ARG A CA 1
ATOM 719 C C . ARG A 1 91 ? -9.604 3.637 9.318 1.00 98.06 91 ARG A C 1
ATOM 721 O O . ARG A 1 91 ? -8.833 3.528 8.371 1.00 98.06 91 ARG A O 1
ATOM 728 N N . ILE A 1 92 ? -9.662 4.714 10.090 1.00 98.19 92 ILE A N 1
ATOM 729 C CA . ILE A 1 92 ? -8.887 5.926 9.854 1.00 98.19 92 ILE A CA 1
ATOM 730 C C . ILE A 1 92 ? -8.076 6.247 11.096 1.00 98.19 92 ILE A C 1
ATOM 732 O O . 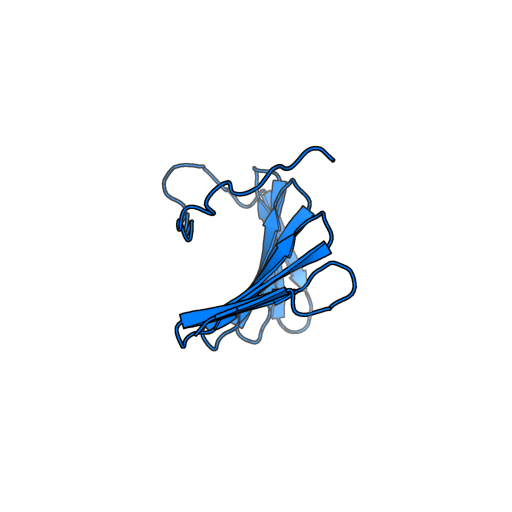ILE A 1 92 ? -8.608 6.269 12.209 1.00 98.19 92 ILE A O 1
ATOM 736 N N . LYS A 1 93 ? -6.787 6.497 10.882 1.00 98.12 93 LYS A N 1
ATOM 737 C CA . LYS A 1 93 ? -5.850 6.949 11.900 1.00 98.12 93 LYS A CA 1
ATOM 738 C C . LYS A 1 93 ? -5.328 8.338 11.567 1.00 98.12 93 LYS A C 1
ATOM 740 O O . LYS A 1 93 ? -5.142 8.649 10.390 1.00 98.12 93 LYS A O 1
ATOM 745 N N . ASP A 1 94 ? -5.099 9.153 12.585 1.00 97.62 94 ASP A N 1
ATOM 746 C CA . ASP A 1 94 ? -4.371 10.413 12.437 1.00 97.62 94 ASP A CA 1
ATOM 747 C C . ASP A 1 94 ? -2.849 10.188 12.325 1.00 97.62 94 ASP A C 1
ATOM 749 O O . ASP A 1 94 ? -2.377 9.046 12.267 1.00 97.62 94 ASP A O 1
ATOM 753 N N . LYS A 1 95 ? -2.091 11.291 12.276 1.00 96.44 95 LYS A N 1
ATOM 754 C CA . LYS A 1 95 ? -0.621 11.295 12.214 1.00 96.44 95 LYS A CA 1
ATOM 755 C C . LYS A 1 95 ? 0.042 10.622 13.425 1.00 96.44 95 LYS A C 1
ATOM 757 O O . LYS A 1 95 ? 1.103 10.027 13.291 1.00 96.44 95 LYS A O 1
ATOM 762 N N . ASP A 1 96 ? -0.609 10.662 14.589 1.00 96.81 96 ASP A N 1
ATOM 763 C CA . ASP A 1 96 ? -0.103 10.083 15.838 1.00 96.81 96 ASP A CA 1
ATOM 764 C C . ASP A 1 96 ? -0.473 8.589 15.954 1.00 96.81 96 ASP A C 1
ATOM 766 O O . ASP A 1 96 ? -0.107 7.902 16.908 1.00 96.81 96 ASP A O 1
ATOM 770 N N . GLY A 1 97 ? -1.187 8.052 14.956 1.00 94.56 97 GLY A N 1
ATOM 771 C CA . GLY A 1 97 ? -1.615 6.659 14.892 1.00 94.56 97 GLY A CA 1
ATOM 772 C C . GLY A 1 97 ? -2.882 6.358 15.695 1.00 94.56 97 GLY A C 1
ATOM 773 O O . GLY A 1 97 ? -3.288 5.187 15.757 1.00 94.56 97 GLY A O 1
ATOM 774 N N . LEU A 1 98 ? -3.528 7.378 16.266 1.00 97.56 98 LEU A N 1
ATOM 775 C CA . LEU A 1 98 ? -4.776 7.243 17.010 1.00 97.56 98 LEU A CA 1
ATOM 776 C C . LEU A 1 98 ? -5.932 6.982 16.050 1.00 97.56 98 LEU A C 1
ATOM 778 O O . LEU A 1 98 ? -6.012 7.548 14.963 1.00 97.56 98 LEU A O 1
ATOM 782 N N . ILE A 1 99 ? -6.842 6.094 16.449 1.00 97.00 99 ILE A N 1
ATOM 783 C CA . ILE A 1 99 ? -8.019 5.755 15.647 1.00 97.00 99 ILE A CA 1
ATOM 784 C C . ILE A 1 99 ? -9.035 6.881 15.800 1.00 97.00 99 ILE A C 1
ATOM 786 O O . ILE A 1 99 ? -9.604 7.047 16.874 1.00 97.00 99 ILE A O 1
ATOM 790 N N . ILE A 1 100 ? -9.301 7.608 14.719 1.00 97.56 100 ILE A N 1
ATOM 791 C CA . ILE A 1 100 ? -10.315 8.669 14.707 1.00 97.56 100 ILE A CA 1
ATOM 792 C C . ILE A 1 100 ? -11.652 8.181 14.144 1.00 97.56 100 ILE A C 1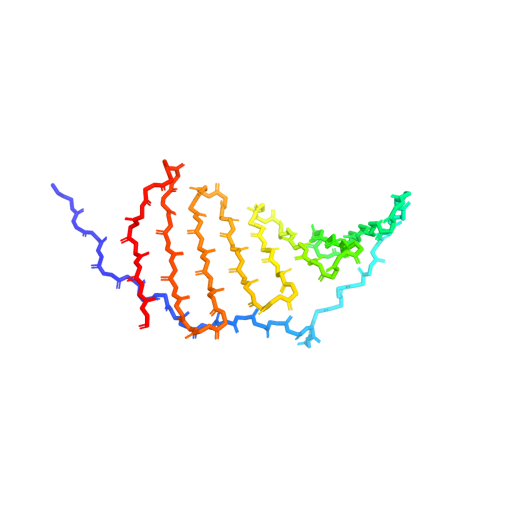
ATOM 794 O O . ILE A 1 100 ? -12.702 8.714 14.493 1.00 97.56 100 ILE A O 1
ATOM 798 N N . ILE A 1 101 ? -11.632 7.162 13.275 1.00 97.12 101 ILE A N 1
ATOM 799 C CA . ILE A 1 101 ? -12.835 6.534 12.713 1.00 97.12 101 ILE A CA 1
ATOM 800 C C . ILE A 1 101 ? -12.612 5.022 12.622 1.00 97.12 101 ILE A C 1
ATOM 802 O O . ILE A 1 101 ? -11.571 4.568 12.148 1.00 97.12 101 ILE A O 1
ATOM 806 N N . ASP A 1 102 ? -13.615 4.250 13.028 1.00 96.94 102 ASP A N 1
ATOM 807 C CA . ASP A 1 102 ? -13.700 2.807 12.807 1.00 96.94 102 ASP A CA 1
ATOM 808 C C . ASP A 1 102 ? -15.159 2.464 12.497 1.00 96.94 102 ASP A C 1
ATOM 810 O O . ASP A 1 102 ? -16.022 2.515 13.374 1.00 96.94 102 ASP A O 1
ATOM 814 N N . LYS A 1 103 ? -15.453 2.228 11.220 1.00 94.75 103 LYS A N 1
ATOM 815 C CA . LYS A 1 103 ? -16.801 1.963 10.708 1.00 94.75 103 LYS A CA 1
ATOM 816 C C . LYS A 1 103 ? -16.838 0.576 10.099 1.00 94.75 103 LYS A C 1
ATOM 818 O O . LYS A 1 103 ? -15.885 0.188 9.432 1.00 94.75 103 LYS A O 1
ATOM 823 N N . LYS A 1 104 ? -17.929 -0.144 10.323 1.00 89.12 104 LYS A N 1
ATOM 824 C CA . LYS A 1 104 ? -18.213 -1.448 9.728 1.00 89.12 104 LYS A CA 1
ATOM 825 C C . LYS A 1 104 ? -19.365 -1.318 8.746 1.00 89.12 104 LYS A C 1
ATOM 827 O O . LYS A 1 104 ? -20.231 -0.455 9.010 1.00 89.12 104 LYS A O 1
#

pLDDT: mean 82.9, std 23.74, range [26.75, 98.25]

Secondary structure (DSSP, 8-state):
-----------------SSSS---EEEEEEETTTEEEEEETTS-EEEE-TTS-EEEE-TTS-EEEE-TTS-EEEE-TTS-EEEE-TTS-EEEE-TT--EEEEE-

=== Feature glossary ===
The record interleaves many kinds of information about one protein. Here is each kind framed as the question it answers.

Q: What known structures does this most resemble?
A: Structural nearest neighbors (via Foldseek easy-search vs the PDB). Reported per hit: target PDB id, E-value, and alignment TM-score. A TM-score above ~0.5 is the conventional threshold for 'same fold'.

Q: Where is each backbone atom in 3D?
A: The mmCIF table is the protein's shape written out atom by atom. For each backbone N, Cα, C, and carbonyl O, it records an (x, y, z) coordinate triple in Å plus the residue type, chain letter, and residue number.

Q: What are the backbone torsion angles?
A: The φ/ψ torsion pair specifies the backbone conformation at each residue. φ rotates about the N–Cα bond, ψ about the Cα–C bond. Steric clashes forbid most of the (φ, ψ) plane — the allowed regions (α-helix basin, β-sheet basin, left-handed helix) are the Ramachandran-allowed regions.

Q: Which residues are buried vs exposed?
A: Solvent-accessible surface area (SASA) is the area in Å² traced out by the centre of a 1.4 Å probe sphere (a water molecule) rolled over the protein's van der Waals surface (Shrake–Rupley / Lee–Richards construction). Buried residues have near-zero SASA; fully exposed residues can exceed 200 Å². The total SASA scales roughly with the number of surface residues.

Q: How confident is the AlphaFold model at each residue?
A: pLDDT is the predicted lDDT-Cα score: AlphaFold's confidence that the local environment of each residue (all inter-atomic distances within 15 Å) is correctly placed. It is a per-residue number between 0 and 100, with higher meaning more reliable.

Q: What does the local fold look like, residue by residue?
A: 3Di is Foldseek's structural alphabet. Each residue is assigned one of twenty discrete states based on how its Cα sits relative to its spatial (not sequential) neighbors. Aligning 3Di strings finds structural homologs roughly as well as full 3D superposition, but orders of magnitude faster.

Q: How big and how compact is the whole molecule?
A: Radius of gyration (Rg) is the root-mean-square distance of Cα atoms from their centroid — a single number for overall size and compactness. A globular domain of N residues has Rg ≈ 2.2·N^0.38 Å; an extended or disordered chain has a much larger Rg. The Cα contact count is the number of residue pairs whose Cα atoms are within 8 Å and are more than four positions apart in sequence — a standard proxy for tertiary packing density. The bounding box is the smallest axis-aligned box enclosing all Cα atoms.

Q: Which residues are in helices, strands, or loops?
A: DSSP 8-state secondary structure assigns each residue one of H (α-helix), G (3₁₀-helix), I (π-helix), E (extended β-strand), B (isolated β-bridge), T (hydrogen-bonded turn), S (bend), or '-' (coil). The assignment is computed from backbone hydrogen-bond geometry via the Kabsch–Sander algorithm.

Q: How mobile is each atom in the crystal?
A: Crystallographic B-factors measure how much each atom's electron density is smeared out, in Å². They rise in mobile loops and surface residues and fall in the buried interior. In AlphaFold models this column is repurposed to hold pLDDT instead.

Q: What if only a Cα trace is available?
A: P-SEA three-state annotation labels each residue as helix, strand, or coil based purely on the geometry of the Cα trace. It serves as a fallback when the full backbone (and thus DSSP) is unavailable.

Q: What family and function is it annotated with?
A: Database cross-references. InterPro integrates a dozen domain/family signature databases into unified entries with residue-range hits. GO terms attach function/process/location labels with evidence codes. CATH codes position the fold in a four-level structural taxonomy. Organism is the NCBI-taxonomy species name.

Q: Are the domains correctly placed relative to each other?
A: Predicted Aligned Error (PAE) is an AlphaFold confidence matrix: entry (i, j) is the expected error in the position of residue j, in ångströms, when the prediction is superimposed on the true structure at residue i. Low PAE within a block of residues means that block is internally rigid and well-predicted; high PAE between two blocks means their relative placement is uncertain even if each block individually is confident.

Q: What do the diagnostic plots show?
A: Three diagnostic plots accompany the record. The Cα contact map visualizes the tertiary structure as a 2D adjacency matrix (8 Å cutoff, sequence-local contacts suppressed). The Ramachandran plot shows the distribution of backbone (φ, ψ) torsions, with points in the α and β basins reflecting secondary structure content. The PAE plot shows AlphaFold's inter-residue confidence as a color matrix.

Q: What is the amino-acid chain?
A: Primary structure: the covalent order of the twenty standard amino acids along the backbone. Two proteins with the same sequence will (almost always) fold to the same structure; two with 30% identity often share a fold but not the details.

Q: What do the rendered images show?
A: The six renders are orthographic views along the three Cartesian axes in both directions. Representation (cartoon, sticks, or surface) and color scheme (sequence-rainbow or by-chain) vary across proteins so the training set covers all the common visualization conventions.